Protein AF-A0A7C1AQ29-F1 (afdb_monomer)

Radius of gyration: 15.86 Å; Cα contacts (8 Å, |Δi|>4): 205; chains: 1; bounding box: 46×30×38 Å

Secondary structure (DSSP, 8-state):
-GGGT-EEEEEEEE-S-SSS--EEEEEEEES--S-SSPPTT-EEEEEESSTTHHHHTGGGEEEEEEEEEE------HHHHTTSSPPPS-HHHHHHTTT-EEEEE-HHHHHHHTT-GGGHHHHHHHHHHTTS---

Nearest PDB structures (foldseek):
  3g2e-assembly1_A  TM=8.053E-01  e=1.982E-05  Campylobacter jejuni
  3g2e-assembly1_D  TM=7.745E-01  e=8.044E-05  Campylobacter jejuni
  6k9y-assembly2_D  TM=3.867E-01  e=8.864E-02  Homo sapiens
  2x1h-assembly2_B  TM=3.852E-01  e=4.111E-01  Homo sapiens

Sequence (134 aa):
MIKAGVDVKKSELHGMAQRGGAVVAHMRYGDKVYAPVIEPGSADIQVAFEMMESLRYLSLLKKDCKVIVNTQKILPLSVSTGGEEYPSDIPGKLSERGLSVYTIDAIAVAGAVGEVRTVNMVMVGALSCFVPVE

pLDDT: mean 91.27, std 9.26, range [56.09, 98.5]

Mean predicted aligned error: 4.5 Å

Foldseek 3Di:
DVVVVKDKDKDKDDDPDPPDDDIDMAIDIGNDDPDRDQDFQGAQEAQEAELCSQVVRNRRHHQAHEYEYADHHDQDPCCVVPVDPDDPPSVVVCVVSNYRYHYDNLQVVCVVVVHSVCSVVSSVVVVVVPDPDD

Solvent-accessible surface area (backbone atoms only — not comparable to full-atom values): 7910 Å² total; per-residue (Å²): 86,70,92,72,74,35,32,73,36,70,38,74,50,72,48,93,50,94,70,93,47,71,73,47,75,32,75,39,69,37,91,72,62,92,65,30,72,76,50,73,43,61,33,63,65,47,82,22,82,28,50,65,54,61,60,75,52,50,67,31,41,26,65,75,14,34,37,38,30,22,66,47,80,79,76,50,69,54,37,71,75,67,76,43,79,77,81,75,64,56,66,57,62,44,38,78,66,51,29,48,71,44,78,41,59,31,58,62,56,16,45,73,74,74,39,57,85,40,28,65,55,47,52,50,55,61,49,50,80,76,46,98,62,134

Structure (mmCIF, N/CA/C/O backbone):
data_AF-A0A7C1AQ29-F1
#
_entry.id   AF-A0A7C1AQ29-F1
#
loop_
_atom_site.group_PDB
_atom_site.id
_atom_site.type_symbol
_atom_site.label_atom_id
_atom_site.label_alt_id
_atom_site.label_comp_id
_atom_site.label_asym_id
_atom_site.label_entity_id
_atom_site.label_seq_id
_atom_site.pdbx_PDB_ins_code
_atom_site.Cartn_x
_atom_site.Cartn_y
_atom_site.Cartn_z
_atom_site.occupancy
_atom_site.B_iso_or_equiv
_atom_site.auth_seq_id
_atom_site.auth_comp_id
_atom_site.auth_asym_id
_atom_site.auth_atom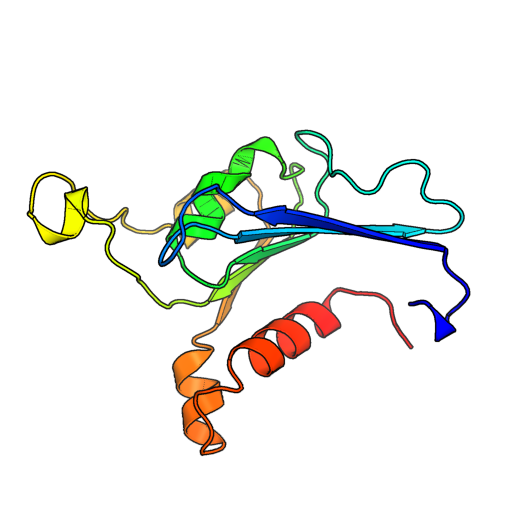_id
_atom_site.pdbx_PDB_model_num
ATOM 1 N N . MET A 1 1 ? -19.366 -0.515 4.677 1.00 78.38 1 MET A N 1
ATOM 2 C CA . MET A 1 1 ? -18.871 0.418 5.716 1.00 78.38 1 MET A CA 1
ATOM 3 C C . MET A 1 1 ? -19.925 1.421 6.143 1.00 78.38 1 MET A C 1
ATOM 5 O O . MET A 1 1 ? -20.607 1.127 7.103 1.00 78.38 1 MET A O 1
ATOM 9 N N . ILE A 1 2 ? -20.165 2.527 5.428 1.00 80.44 2 ILE A N 1
ATOM 10 C CA . ILE A 1 2 ? -21.189 3.514 5.848 1.00 80.44 2 ILE A CA 1
ATOM 11 C C . ILE A 1 2 ? -22.578 2.866 5.985 1.00 80.44 2 ILE A C 1
ATOM 13 O O . ILE A 1 2 ? -23.262 3.054 6.982 1.00 80.44 2 ILE A O 1
ATOM 17 N N . LYS A 1 3 ? -22.960 2.018 5.020 1.00 83.25 3 LYS A N 1
ATOM 18 C CA . LYS A 1 3 ? -24.197 1.219 5.099 1.00 83.25 3 LYS A CA 1
ATOM 19 C C . LYS A 1 3 ? -24.226 0.223 6.268 1.00 83.25 3 LYS A C 1
ATOM 21 O O . LYS A 1 3 ? -25.306 -0.141 6.703 1.00 83.25 3 LYS A O 1
ATOM 26 N N . ALA A 1 4 ? -23.061 -0.186 6.766 1.00 83.81 4 ALA A N 1
ATOM 27 C CA . ALA A 1 4 ? -22.915 -1.063 7.926 1.00 83.81 4 ALA A CA 1
ATOM 28 C C . ALA A 1 4 ? -22.925 -0.283 9.260 1.00 83.81 4 ALA A C 1
ATOM 30 O O . ALA A 1 4 ? -22.666 -0.864 10.305 1.00 83.81 4 ALA A O 1
ATOM 31 N N . GLY A 1 5 ? -23.196 1.030 9.239 1.00 86.62 5 GLY A N 1
ATOM 32 C CA . GLY A 1 5 ? -23.373 1.845 10.445 1.00 86.62 5 GLY A CA 1
ATOM 33 C C . GLY A 1 5 ? -22.087 2.306 11.137 1.00 86.62 5 GLY A C 1
ATOM 34 O O . GLY A 1 5 ? -22.177 2.927 12.190 1.00 86.62 5 GLY A O 1
ATOM 35 N N . VAL A 1 6 ? -20.907 2.045 10.563 1.00 90.69 6 VAL A N 1
ATOM 36 C CA . VAL A 1 6 ? -19.625 2.499 11.134 1.00 90.69 6 VAL A CA 1
ATOM 37 C C . VAL A 1 6 ? -19.296 3.939 10.733 1.00 90.69 6 VAL A C 1
ATOM 39 O O . VAL A 1 6 ? -19.596 4.368 9.614 1.00 90.69 6 VAL A O 1
ATOM 42 N N . ASP A 1 7 ? -18.624 4.670 11.625 1.00 93.44 7 ASP A N 1
ATOM 43 C CA . ASP A 1 7 ? -18.019 5.965 11.314 1.00 93.44 7 ASP A CA 1
ATOM 44 C C . ASP A 1 7 ? -16.826 5.747 10.378 1.00 93.44 7 ASP A C 1
ATOM 46 O O . ASP A 1 7 ? -16.010 4.846 10.585 1.00 93.44 7 ASP A O 1
ATOM 50 N N . VAL A 1 8 ? -16.732 6.556 9.324 1.00 94.12 8 VAL A N 1
ATOM 51 C CA . VAL A 1 8 ? -15.693 6.454 8.295 1.00 94.12 8 VAL A CA 1
ATOM 52 C C . VAL A 1 8 ? -15.157 7.844 8.011 1.00 94.12 8 VAL A C 1
ATOM 54 O O . VAL A 1 8 ? -15.899 8.739 7.606 1.00 94.12 8 VAL A O 1
ATOM 57 N N . LYS A 1 9 ? -13.841 8.015 8.139 1.00 95.19 9 LYS A N 1
ATOM 58 C CA . LYS A 1 9 ? -13.165 9.251 7.746 1.00 95.19 9 LYS A CA 1
ATOM 59 C C . LYS A 1 9 ? -12.054 8.959 6.756 1.00 95.19 9 LYS A C 1
ATOM 61 O O . LYS A 1 9 ? -11.314 7.984 6.892 1.00 95.19 9 LYS A O 1
ATOM 66 N N . LYS A 1 10 ? -11.931 9.849 5.774 1.00 93.25 10 LYS A N 1
ATOM 67 C CA . LYS A 1 10 ? -10.848 9.837 4.795 1.00 93.25 10 LYS A CA 1
ATOM 68 C C . LYS A 1 10 ? -10.032 11.121 4.873 1.00 93.25 10 LYS A C 1
ATOM 70 O O . LYS A 1 10 ?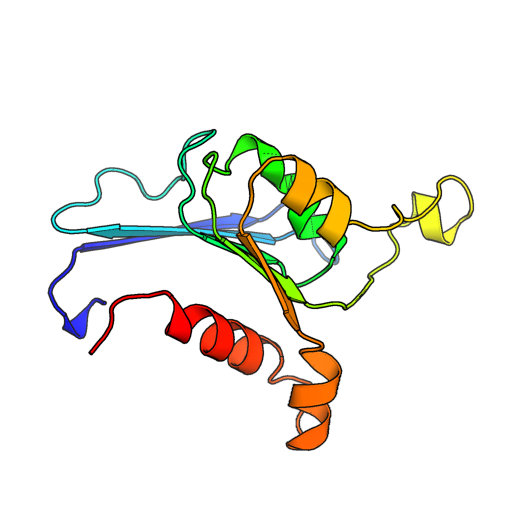 -10.577 12.190 5.145 1.00 93.25 10 LYS A O 1
ATOM 75 N N . SER A 1 11 ? -8.740 11.014 4.603 1.00 90.12 11 SER A N 1
ATOM 76 C CA . SER A 1 11 ? -7.847 12.143 4.356 1.00 90.12 11 SER A CA 1
ATOM 77 C C . SER A 1 11 ? -7.020 11.832 3.122 1.00 90.12 11 SER A C 1
ATOM 79 O O . SER A 1 11 ? -6.560 10.708 2.952 1.00 90.12 11 SER A O 1
ATOM 81 N N . GLU A 1 12 ? -6.864 12.818 2.251 1.00 82.38 12 GLU A N 1
ATOM 82 C CA . GLU A 1 12 ? -6.041 12.711 1.056 1.00 82.38 12 GLU A CA 1
ATOM 83 C C . GLU A 1 12 ? -4.903 13.716 1.174 1.00 82.38 12 GLU A C 1
ATOM 85 O O . GLU A 1 12 ? -5.127 14.918 1.342 1.00 82.38 12 GLU A O 1
ATOM 90 N N . LEU A 1 13 ? -3.681 13.202 1.138 1.00 73.31 13 LEU A N 1
ATOM 91 C CA . LEU A 1 13 ? -2.465 13.991 1.138 1.00 73.31 13 LEU A CA 1
ATOM 92 C C . LEU A 1 13 ? -1.952 14.022 -0.296 1.00 73.31 13 LEU A C 1
ATOM 94 O O . LEU A 1 13 ? 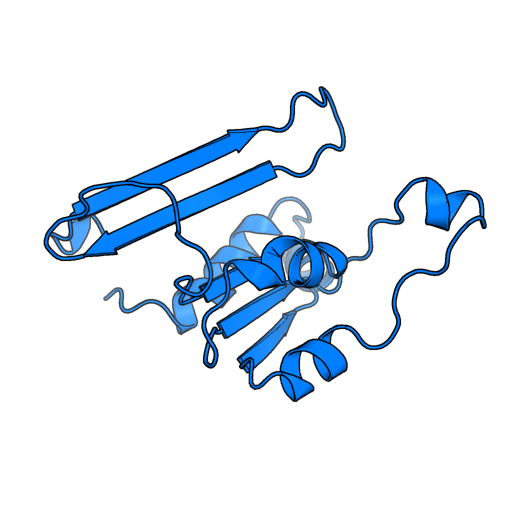-1.345 13.072 -0.793 1.00 73.31 13 LEU A O 1
ATOM 98 N N . HIS A 1 14 ? -2.225 15.136 -0.964 1.00 67.19 14 HIS A N 1
ATOM 99 C CA . HIS A 1 14 ? -1.647 15.435 -2.262 1.00 67.19 14 HIS A CA 1
ATOM 100 C C . HIS A 1 14 ? -0.244 16.007 -2.052 1.00 67.19 14 HIS A C 1
ATOM 102 O O . HIS A 1 14 ? -0.075 17.009 -1.353 1.00 67.19 14 HIS A O 1
ATOM 108 N N . GLY A 1 15 ? 0.771 15.402 -2.669 1.00 61.75 15 GLY A N 1
ATOM 109 C CA . GLY A 1 15 ? 2.040 16.099 -2.857 1.00 61.75 15 GLY A CA 1
ATOM 110 C C . GLY A 1 15 ? 1.827 17.347 -3.722 1.00 61.75 15 GLY A C 1
ATOM 111 O O . GLY 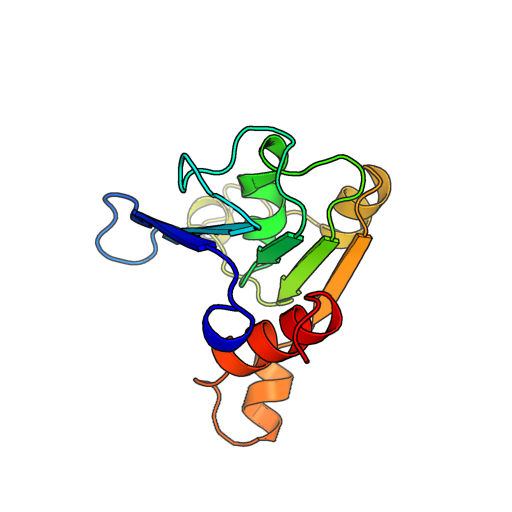A 1 15 ? 0.955 17.361 -4.584 1.00 61.75 15 GLY A O 1
ATOM 112 N N . MET A 1 16 ? 2.649 18.387 -3.552 1.00 62.72 16 MET A N 1
ATOM 113 C CA . MET A 1 16 ? 2.567 19.616 -4.369 1.00 62.72 16 MET A CA 1
ATOM 114 C C . MET A 1 16 ? 2.903 19.397 -5.862 1.00 62.72 16 MET A C 1
ATOM 116 O O . MET A 1 16 ? 2.940 20.345 -6.643 1.00 62.72 16 MET A O 1
ATOM 120 N N . ALA A 1 17 ? 3.190 18.161 -6.271 1.00 62.75 17 ALA A N 1
ATOM 121 C CA . ALA A 1 17 ? 3.536 17.818 -7.639 1.00 62.75 17 ALA A CA 1
ATOM 122 C C . ALA A 1 17 ? 2.282 17.789 -8.524 1.00 62.75 17 ALA A C 1
ATOM 124 O O . ALA A 1 17 ? 1.371 16.990 -8.327 1.00 62.75 17 ALA A O 1
ATOM 125 N N . GLN A 1 18 ? 2.271 18.647 -9.544 1.00 56.09 18 GLN A N 1
ATOM 126 C CA . GLN A 1 18 ? 1.141 18.835 -10.459 1.00 56.09 18 GLN A CA 1
ATOM 127 C C . GLN A 1 18 ? 0.872 17.625 -11.380 1.00 56.09 18 GLN A C 1
ATOM 129 O O . GLN A 1 18 ? -0.244 17.481 -11.874 1.00 56.09 18 GLN A O 1
ATOM 134 N N . ARG A 1 19 ? 1.875 16.761 -11.627 1.00 62.22 19 ARG A N 1
ATOM 135 C CA . ARG A 1 19 ? 1.763 15.449 -12.303 1.00 62.22 19 ARG A CA 1
ATOM 136 C C . ARG A 1 19 ? 2.859 14.506 -11.803 1.00 62.22 19 ARG A C 1
ATOM 138 O O . ARG A 1 19 ? 3.977 14.951 -11.568 1.00 62.22 19 ARG A O 1
ATOM 145 N N . GLY A 1 20 ? 2.549 13.215 -11.678 1.00 63.66 20 GLY A N 1
ATOM 146 C CA . GLY A 1 20 ? 3.527 12.172 -11.331 1.00 63.66 20 GLY A CA 1
ATOM 147 C C . GLY A 1 20 ? 3.988 12.159 -9.868 1.00 63.66 20 GLY A C 1
ATOM 148 O O . GLY A 1 20 ? 4.874 11.386 -9.516 1.00 63.66 20 GLY A O 1
ATOM 149 N N . GLY A 1 21 ? 3.402 12.999 -9.010 1.00 73.06 21 GLY A N 1
ATOM 150 C CA . GLY A 1 21 ? 3.590 12.905 -7.566 1.00 73.06 21 GLY A CA 1
ATOM 151 C C . GLY A 1 21 ? 2.864 11.701 -6.986 1.00 73.06 21 GLY A C 1
ATOM 152 O O . GLY A 1 21 ? 1.800 11.326 -7.475 1.00 73.06 21 GLY A O 1
ATOM 153 N N . ALA A 1 22 ? 3.411 11.132 -5.912 1.00 78.00 22 ALA A N 1
ATOM 154 C CA . ALA A 1 22 ? 2.665 10.151 -5.137 1.00 78.00 22 ALA A CA 1
ATOM 155 C C . ALA A 1 22 ? 1.463 10.818 -4.467 1.00 78.00 22 ALA A C 1
ATOM 157 O O . ALA A 1 22 ? 1.588 11.878 -3.844 1.00 78.00 22 ALA A O 1
ATOM 158 N N . VAL A 1 23 ? 0.314 10.166 -4.594 1.00 85.38 23 VAL A N 1
ATOM 159 C CA . VAL A 1 23 ? -0.912 10.510 -3.883 1.00 85.38 23 VAL A CA 1
ATOM 160 C C . VAL A 1 23 ? -1.110 9.464 -2.802 1.00 85.38 23 VAL A C 1
ATOM 162 O O . VAL A 1 23 ? -0.976 8.270 -3.057 1.00 85.38 23 VAL A O 1
ATOM 165 N N . VAL A 1 24 ? -1.421 9.913 -1.589 1.00 90.19 24 VAL A N 1
ATOM 166 C CA . VAL A 1 24 ? -1.697 9.019 -0.465 1.00 90.19 24 VAL A CA 1
ATOM 167 C C . VAL A 1 24 ? -3.074 9.327 0.075 1.00 90.19 24 VAL A C 1
ATOM 169 O O . VAL A 1 24 ? -3.361 10.459 0.463 1.00 90.19 24 VAL A O 1
ATOM 172 N N . ALA A 1 25 ? -3.910 8.300 0.149 1.00 92.50 25 ALA A N 1
ATOM 173 C CA . ALA A 1 25 ? -5.182 8.367 0.839 1.00 92.50 25 ALA A CA 1
ATOM 174 C C . ALA A 1 25 ? -5.111 7.542 2.126 1.00 92.50 25 ALA A C 1
ATOM 176 O O . ALA A 1 25 ? -4.735 6.372 2.117 1.00 92.50 25 ALA A O 1
ATOM 177 N N . HIS A 1 26 ? -5.498 8.154 3.239 1.00 95.38 26 HIS A N 1
ATOM 178 C CA . HIS A 1 26 ? -5.744 7.481 4.505 1.00 95.38 26 HIS A CA 1
ATOM 179 C C . HIS A 1 26 ? -7.246 7.277 4.672 1.00 95.38 26 HIS A C 1
ATOM 181 O O . HIS A 1 26 ? -8.036 8.204 4.478 1.00 95.38 26 HIS A O 1
ATOM 187 N N . MET A 1 27 ? -7.639 6.069 5.065 1.00 94.75 27 MET A N 1
ATOM 188 C CA . MET A 1 27 ? -9.015 5.742 5.416 1.00 94.75 27 MET A CA 1
ATOM 189 C C . MET A 1 27 ? -9.025 5.038 6.766 1.00 94.75 27 MET A C 1
ATOM 191 O O . MET A 1 27 ? -8.296 4.070 6.969 1.00 94.75 27 MET A O 1
ATOM 195 N N . ARG A 1 28 ? -9.863 5.522 7.681 1.00 95.19 28 ARG A N 1
ATOM 196 C CA . ARG A 1 28 ? -10.104 4.901 8.987 1.00 95.19 28 ARG A CA 1
ATOM 197 C C . ARG A 1 28 ? -11.598 4.687 9.162 1.00 95.19 28 ARG A C 1
ATOM 199 O O . ARG A 1 28 ? -12.396 5.528 8.743 1.00 95.19 28 ARG A O 1
ATOM 206 N N . TYR A 1 29 ? -11.960 3.567 9.774 1.00 93.75 29 TYR A N 1
ATOM 207 C CA . TYR A 1 29 ? -13.339 3.224 10.091 1.00 93.75 29 TYR A CA 1
ATOM 208 C C . TYR A 1 29 ? -13.433 2.526 11.453 1.00 93.75 29 TYR A C 1
ATOM 210 O O . TYR A 1 29 ? -12.457 1.934 11.908 1.00 93.75 29 TYR A O 1
ATOM 218 N N . GLY A 1 30 ? -14.595 2.611 12.097 1.00 92.81 30 GLY A N 1
ATOM 219 C CA . GLY A 1 30 ? -14.891 1.975 13.386 1.00 92.81 30 GLY A CA 1
ATOM 220 C C . GLY A 1 30 ? -16.122 2.600 14.044 1.00 92.81 30 GLY A C 1
ATOM 221 O O . GLY A 1 30 ? -16.793 3.419 13.422 1.00 92.81 30 GLY A O 1
ATOM 222 N N . ASP A 1 31 ? -16.405 2.266 15.304 1.00 92.25 31 ASP A N 1
ATOM 223 C CA . ASP A 1 31 ? -17.554 2.835 16.037 1.00 92.25 31 ASP A CA 1
ATOM 224 C C . ASP A 1 31 ? -17.495 4.366 16.107 1.00 92.25 31 ASP A C 1
ATOM 226 O O . ASP A 1 31 ? -18.507 5.060 16.004 1.00 92.25 31 ASP A O 1
ATOM 230 N N . LYS A 1 32 ? -16.282 4.902 16.277 1.00 94.75 32 LYS A N 1
ATOM 231 C CA . LYS A 1 32 ? -16.007 6.335 16.250 1.00 94.75 32 LYS A CA 1
ATOM 232 C C . LYS A 1 32 ? -14.582 6.602 15.794 1.00 94.75 32 LYS A C 1
ATOM 234 O O . LYS A 1 32 ? -13.627 6.083 16.370 1.00 94.75 32 LYS A O 1
ATOM 239 N N . VAL A 1 33 ? -14.423 7.466 14.799 1.00 95.62 33 VAL A N 1
ATOM 240 C CA . VAL A 1 33 ? -13.123 7.847 14.250 1.00 95.62 33 VAL A CA 1
ATOM 241 C C . VAL A 1 33 ? -12.839 9.284 14.657 1.00 95.62 33 VAL A C 1
ATOM 243 O O . VAL A 1 33 ? -13.519 10.208 14.229 1.00 95.62 33 VAL A O 1
ATOM 246 N N . TYR A 1 34 ? -11.823 9.528 15.480 1.00 93.19 34 TYR A N 1
ATOM 247 C CA . TYR A 1 34 ? -11.513 10.892 15.932 1.00 93.19 34 TYR A CA 1
ATOM 248 C C . TYR A 1 34 ? -10.719 11.685 14.889 1.00 93.19 34 TYR A C 1
ATOM 250 O O . TYR A 1 34 ? -11.074 12.827 14.594 1.00 93.19 34 TYR A O 1
ATOM 258 N N . ALA A 1 35 ? -9.728 11.055 14.254 1.00 93.62 35 ALA A N 1
ATOM 259 C CA . ALA A 1 35 ? -8.872 11.662 13.239 1.00 93.62 35 ALA A CA 1
ATOM 260 C C . ALA A 1 35 ? -8.758 10.762 11.996 1.00 93.62 35 ALA A C 1
ATOM 262 O O . ALA A 1 35 ? -8.733 9.540 12.140 1.00 93.62 35 ALA A O 1
ATOM 263 N N . PRO A 1 36 ? -8.678 11.334 10.779 1.00 92.69 36 PRO A N 1
ATOM 264 C CA . PRO A 1 36 ? -8.585 10.557 9.543 1.00 92.69 36 PRO A CA 1
ATOM 265 C C . PRO A 1 36 ? -7.160 10.088 9.213 1.00 92.69 36 PRO A C 1
ATOM 267 O O . PRO A 1 36 ? -6.988 9.191 8.394 1.00 92.69 36 PRO A O 1
ATOM 270 N N . VAL A 1 37 ? -6.137 10.706 9.810 1.00 94.19 37 VAL A N 1
ATOM 271 C CA . VAL A 1 37 ? -4.731 10.409 9.513 1.00 94.19 37 VAL A CA 1
ATOM 272 C C . VAL A 1 37 ? -4.317 9.123 10.233 1.00 94.19 37 VAL A C 1
ATOM 274 O O . VAL A 1 37 ? -4.644 8.922 11.404 1.00 94.19 37 VAL A O 1
ATOM 277 N N . ILE A 1 38 ? -3.635 8.235 9.511 1.00 95.62 38 ILE A N 1
ATOM 278 C CA . ILE A 1 38 ? -3.033 7.014 10.046 1.00 95.62 38 ILE A CA 1
ATOM 279 C C . ILE A 1 38 ? -1.722 7.378 10.745 1.00 95.62 38 ILE A C 1
ATOM 281 O O . ILE A 1 38 ? -0.903 8.115 10.197 1.00 95.62 38 ILE A O 1
ATOM 285 N N . GLU A 1 39 ? -1.539 6.866 11.957 1.00 95.19 39 GLU A N 1
ATOM 286 C CA . GLU A 1 39 ? -0.328 7.075 12.749 1.00 95.19 39 GLU A CA 1
ATOM 287 C C . GLU A 1 39 ? 0.760 6.060 12.360 1.00 95.19 39 GLU A C 1
ATOM 289 O O . GLU A 1 39 ? 0.439 4.968 11.871 1.00 95.19 39 GLU A O 1
ATOM 294 N N . PRO A 1 40 ? 2.048 6.373 12.582 1.00 96.75 40 PRO A N 1
ATOM 295 C CA . PRO A 1 40 ? 3.128 5.412 12.393 1.00 96.75 40 PRO A CA 1
ATOM 296 C C . PRO A 1 40 ? 2.855 4.078 13.105 1.00 96.75 40 PRO A C 1
ATOM 298 O O . PRO A 1 40 ? 2.439 4.057 14.261 1.00 96.75 40 PRO A O 1
ATOM 301 N N . GLY A 1 41 ? 3.083 2.965 12.410 1.00 97.12 41 GLY A N 1
ATOM 302 C CA . GLY A 1 41 ? 2.896 1.613 12.942 1.00 97.12 41 GLY A CA 1
ATOM 303 C C . GLY A 1 41 ? 1.447 1.176 13.193 1.00 97.12 41 GLY A C 1
ATOM 304 O O . GLY A 1 41 ? 1.248 0.168 13.868 1.00 97.12 41 GLY A O 1
ATOM 305 N N . SER A 1 42 ? 0.442 1.905 12.690 1.00 96.81 42 SER A N 1
ATOM 306 C CA . SER A 1 42 ? -0.979 1.641 12.982 1.00 96.81 42 SER A CA 1
ATOM 307 C C . SER A 1 42 ? -1.818 1.171 11.790 1.00 96.81 42 SER A C 1
ATOM 309 O O . SER A 1 42 ? -2.969 0.788 11.977 1.00 96.81 42 SER A O 1
ATOM 311 N N . ALA A 1 43 ? -1.284 1.185 10.565 1.00 97.25 43 ALA A N 1
ATOM 312 C CA . ALA A 1 43 ? -2.040 0.787 9.380 1.00 97.25 43 ALA A CA 1
ATOM 313 C C . ALA A 1 43 ? -2.306 -0.723 9.374 1.00 97.25 43 ALA A C 1
ATOM 315 O O . ALA A 1 43 ? -1.363 -1.515 9.355 1.00 97.25 43 ALA A O 1
ATOM 316 N N . ASP A 1 44 ? -3.576 -1.126 9.310 1.00 97.31 44 ASP A N 1
ATOM 317 C CA . ASP A 1 44 ? -3.955 -2.540 9.234 1.00 97.31 44 ASP A CA 1
ATOM 318 C C . ASP A 1 44 ? -3.771 -3.157 7.846 1.00 97.31 44 ASP A C 1
ATOM 320 O O . ASP A 1 44 ? -3.414 -4.333 7.722 1.00 97.31 44 ASP A O 1
ATOM 324 N N . ILE A 1 45 ? -4.035 -2.360 6.809 1.00 97.62 45 ILE A N 1
ATOM 325 C CA . ILE A 1 45 ? -3.968 -2.757 5.404 1.00 97.62 45 ILE A CA 1
ATOM 326 C C . ILE A 1 45 ? -3.350 -1.611 4.599 1.00 97.62 45 ILE A C 1
ATOM 328 O O . ILE A 1 45 ? -3.755 -0.457 4.746 1.00 97.62 45 ILE A O 1
ATOM 332 N N . GLN A 1 46 ? -2.415 -1.936 3.713 1.00 97.88 46 GLN A N 1
ATOM 333 C CA . GLN A 1 46 ? -1.896 -1.046 2.681 1.00 97.88 46 GLN A CA 1
ATOM 334 C C . GLN A 1 46 ? -2.335 -1.542 1.302 1.00 97.88 46 GLN A C 1
ATOM 336 O O . GLN A 1 46 ? -2.243 -2.733 1.006 1.00 97.88 46 GLN A O 1
ATOM 341 N N . VAL A 1 47 ? -2.761 -0.615 0.445 1.00 97.88 47 VAL A N 1
ATOM 342 C CA . VAL A 1 47 ? -3.008 -0.869 -0.978 1.00 97.88 47 VAL A CA 1
ATOM 343 C C . VAL A 1 47 ? -2.036 -0.015 -1.781 1.00 97.88 47 VAL A C 1
ATOM 345 O O . VAL A 1 47 ? -2.119 1.210 -1.747 1.00 97.88 47 VAL A O 1
ATOM 348 N N . ALA A 1 48 ? -1.096 -0.666 -2.458 1.00 96.88 48 ALA A N 1
ATOM 349 C CA . ALA A 1 48 ? -0.081 -0.044 -3.295 1.00 96.88 48 ALA A CA 1
ATOM 350 C C . ALA A 1 48 ? -0.415 -0.298 -4.769 1.00 96.88 48 ALA A C 1
ATOM 352 O O . ALA A 1 48 ? -0.568 -1.446 -5.196 1.00 96.88 48 ALA A O 1
ATOM 353 N N . PHE A 1 49 ? -0.537 0.775 -5.547 1.00 95.56 49 PHE A N 1
ATOM 354 C CA . PHE A 1 49 ? -0.855 0.721 -6.975 1.00 95.56 49 PHE A CA 1
ATOM 355 C C . PHE A 1 49 ? 0.382 0.503 -7.845 1.00 95.56 49 PHE A C 1
ATOM 357 O O . PHE A 1 49 ? 0.262 0.238 -9.042 1.00 95.56 49 PHE A O 1
ATOM 364 N N . GLU A 1 50 ? 1.555 0.554 -7.226 1.00 94.31 50 GLU A N 1
ATOM 365 C CA . GLU A 1 50 ? 2.855 0.351 -7.839 1.00 94.31 50 GLU A CA 1
ATOM 366 C C . GLU A 1 50 ? 3.813 -0.283 -6.812 1.00 94.31 50 GLU A C 1
ATOM 368 O O . GLU A 1 50 ? 3.687 -0.080 -5.601 1.00 94.31 50 GLU A O 1
ATOM 373 N N . MET A 1 51 ? 4.765 -1.092 -7.281 1.00 94.69 51 MET A N 1
ATOM 374 C CA . MET A 1 51 ? 5.618 -1.910 -6.414 1.00 94.69 51 MET A CA 1
ATOM 375 C C . MET A 1 51 ? 6.474 -1.111 -5.407 1.00 94.69 51 MET A C 1
ATOM 377 O O . MET A 1 51 ? 6.710 -1.569 -4.294 1.00 94.69 51 MET A O 1
ATOM 381 N N . MET A 1 52 ? 6.989 0.064 -5.756 1.00 93.06 52 MET A N 1
ATOM 382 C CA . MET A 1 52 ? 7.819 0.888 -4.872 1.00 93.06 52 MET A CA 1
ATOM 383 C C . MET A 1 52 ? 6.986 1.605 -3.801 1.00 93.06 52 MET A C 1
ATOM 385 O O . MET A 1 52 ? 7.496 1.896 -2.714 1.00 93.06 52 MET A O 1
ATOM 389 N N . GLU A 1 53 ? 5.701 1.862 -4.053 1.00 93.50 53 GLU A N 1
ATOM 390 C CA . GLU A 1 53 ? 4.797 2.477 -3.071 1.00 93.50 53 GLU A CA 1
ATOM 391 C C . GLU A 1 53 ? 4.666 1.633 -1.798 1.00 93.50 53 GLU A C 1
ATOM 393 O O . GLU A 1 53 ? 4.598 2.190 -0.698 1.00 93.50 53 GLU A O 1
ATOM 398 N N . SER A 1 54 ? 4.728 0.299 -1.910 1.00 94.88 54 SER A N 1
ATOM 399 C CA . SER A 1 54 ? 4.694 -0.582 -0.736 1.00 94.88 54 SER A CA 1
ATOM 400 C C . SER A 1 54 ? 5.916 -0.430 0.176 1.00 94.88 54 SER A C 1
ATOM 402 O O . SER A 1 54 ? 5.825 -0.690 1.371 1.00 94.88 54 SER A O 1
ATOM 404 N N . LEU A 1 55 ? 7.053 0.048 -0.346 1.00 94.31 55 LEU A N 1
ATOM 405 C CA . LEU A 1 55 ? 8.229 0.368 0.473 1.00 94.31 55 LEU A CA 1
ATOM 406 C C . LEU A 1 55 ? 8.179 1.788 1.050 1.00 94.31 55 LEU A C 1
ATOM 408 O O . LEU A 1 55 ? 8.651 2.030 2.160 1.00 94.31 55 LEU A O 1
ATOM 412 N N . ARG A 1 56 ? 7.608 2.738 0.303 1.00 91.69 56 ARG A N 1
ATOM 413 C CA . ARG A 1 56 ? 7.637 4.170 0.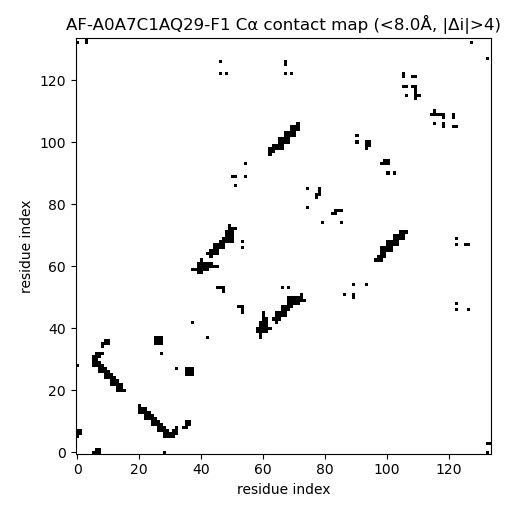639 1.00 91.69 56 ARG A CA 1
ATOM 414 C C . ARG A 1 56 ? 6.949 4.498 1.965 1.00 91.69 56 ARG A C 1
ATOM 416 O O . ARG A 1 56 ? 7.390 5.403 2.667 1.00 91.69 56 ARG A O 1
ATOM 423 N N . TYR A 1 57 ? 5.899 3.755 2.311 1.00 92.69 57 TYR A N 1
ATOM 424 C CA . TYR A 1 57 ? 5.066 4.006 3.495 1.00 92.69 57 TYR A CA 1
ATOM 425 C C . TYR A 1 57 ? 5.230 2.956 4.600 1.00 92.69 57 TYR A C 1
ATOM 427 O O . TYR A 1 57 ? 4.368 2.829 5.466 1.00 92.69 57 TYR A O 1
ATOM 435 N N . LEU A 1 58 ? 6.359 2.237 4.610 1.00 95.25 58 LEU A N 1
ATOM 436 C CA . LEU A 1 58 ? 6.671 1.200 5.602 1.00 95.25 58 LEU A CA 1
ATOM 437 C C . LEU A 1 58 ? 6.515 1.660 7.058 1.00 95.25 58 LEU A C 1
ATOM 439 O O . LEU A 1 58 ? 6.112 0.870 7.904 1.00 95.25 58 LEU A O 1
ATOM 443 N N . SER A 1 59 ? 6.815 2.926 7.361 1.00 95.75 59 SER A N 1
ATOM 444 C CA . SER A 1 59 ? 6.713 3.477 8.719 1.00 95.75 59 SER A CA 1
ATOM 445 C C . SER A 1 59 ? 5.282 3.535 9.258 1.00 95.75 59 SER A C 1
ATOM 447 O O . SER A 1 59 ? 5.096 3.622 10.469 1.00 95.75 59 SER A O 1
ATOM 449 N N . LEU A 1 60 ? 4.268 3.489 8.388 1.00 96.50 60 LEU A N 1
ATOM 450 C CA . LEU A 1 60 ? 2.860 3.482 8.785 1.00 96.50 60 LEU A CA 1
ATOM 451 C C . LEU A 1 60 ? 2.357 2.078 9.124 1.00 96.50 60 LEU A C 1
ATOM 453 O O . LEU A 1 60 ? 1.339 1.951 9.797 1.00 96.50 60 LEU A O 1
ATOM 457 N N . LEU A 1 61 ? 3.046 1.033 8.666 1.00 97.88 61 LEU A N 1
ATOM 458 C CA . LEU A 1 61 ? 2.546 -0.335 8.724 1.00 97.88 61 LEU A CA 1
ATOM 459 C C . LEU A 1 61 ? 2.763 -0.948 10.105 1.00 97.88 61 LEU A C 1
ATOM 461 O O . LEU A 1 61 ? 3.863 -0.899 10.657 1.00 97.88 61 LEU A O 1
ATOM 465 N N . LYS A 1 62 ? 1.719 -1.580 10.642 1.00 96.88 62 LYS A N 1
ATOM 466 C CA . LYS A 1 62 ? 1.850 -2.453 11.812 1.00 96.88 62 LYS A CA 1
ATOM 467 C C . LYS A 1 62 ? 2.608 -3.744 11.457 1.00 96.88 62 LYS A C 1
ATOM 469 O O . LYS A 1 62 ? 2.734 -4.098 10.285 1.00 96.88 62 LYS A O 1
ATOM 474 N N . LYS A 1 63 ? 3.064 -4.492 12.468 1.00 92.94 63 LYS A N 1
ATOM 475 C CA . LYS A 1 63 ? 3.870 -5.719 12.284 1.00 92.94 63 LYS A CA 1
ATOM 476 C C . LYS A 1 63 ? 3.167 -6.811 11.462 1.00 92.94 63 LYS A C 1
ATOM 478 O O . LYS A 1 63 ? 3.831 -7.526 10.730 1.00 92.94 63 LYS A O 1
ATOM 483 N N . ASP A 1 64 ? 1.849 -6.927 11.577 1.00 94.25 64 ASP A N 1
ATOM 484 C CA . ASP A 1 64 ? 0.987 -7.896 10.887 1.00 94.25 64 ASP A CA 1
ATOM 485 C C . ASP A 1 64 ? 0.139 -7.240 9.777 1.00 94.25 64 ASP A C 1
ATOM 487 O O . ASP A 1 64 ? -0.941 -7.724 9.427 1.00 94.25 64 ASP A O 1
ATOM 491 N N . CYS A 1 65 ? 0.593 -6.099 9.243 1.00 97.75 65 CYS A N 1
ATOM 492 C CA . CYS A 1 65 ? -0.121 -5.388 8.188 1.00 97.75 65 CYS A CA 1
ATOM 493 C C . CYS A 1 65 ? -0.264 -6.270 6.940 1.00 97.75 65 CYS A C 1
ATOM 495 O O . CYS A 1 65 ? 0.672 -6.969 6.534 1.00 97.75 65 CYS A O 1
ATOM 497 N N . LYS A 1 66 ? -1.440 -6.208 6.311 1.00 98.25 66 LYS 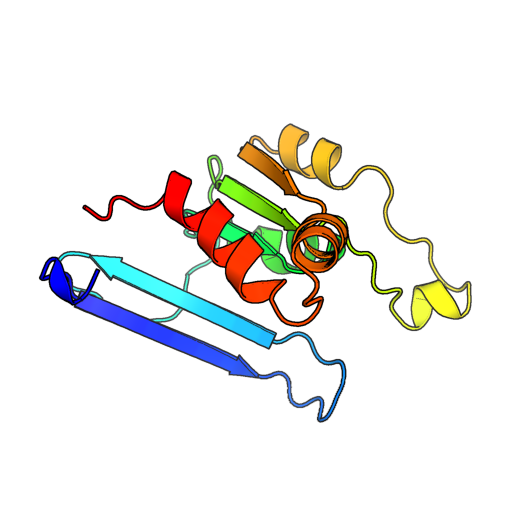A N 1
ATOM 498 C CA . LYS A 1 66 ? -1.669 -6.805 4.993 1.00 98.25 66 LYS A CA 1
ATOM 499 C C . LYS A 1 66 ? -1.287 -5.799 3.922 1.00 98.25 66 LYS A C 1
ATOM 501 O O . LYS A 1 66 ? -1.783 -4.678 3.927 1.00 98.25 66 LYS A O 1
ATOM 506 N N . VAL A 1 67 ? -0.443 -6.197 2.986 1.00 98.31 67 VAL A N 1
ATOM 507 C CA . VAL A 1 67 ? 0.053 -5.321 1.928 1.00 98.31 67 VAL A CA 1
ATOM 508 C C . VAL A 1 67 ? -0.385 -5.886 0.587 1.00 98.31 67 VAL A C 1
ATOM 510 O O . VAL A 1 67 ? 0.116 -6.918 0.151 1.00 98.31 67 VAL A O 1
ATOM 513 N N . ILE A 1 68 ? -1.337 -5.219 -0.056 1.00 98.50 68 ILE A N 1
ATOM 514 C CA . ILE A 1 68 ? -1.831 -5.564 -1.388 1.00 98.50 68 ILE A CA 1
ATOM 515 C C . ILE A 1 68 ? -1.065 -4.710 -2.391 1.00 98.50 68 ILE A C 1
ATOM 517 O O . ILE A 1 68 ? -1.126 -3.483 -2.320 1.00 98.50 68 ILE A O 1
ATOM 521 N N . VAL A 1 69 ? -0.337 -5.338 -3.309 1.00 97.94 69 VAL A N 1
ATOM 522 C CA . VAL A 1 69 ? 0.598 -4.652 -4.210 1.00 97.94 69 VAL A CA 1
ATOM 523 C C . VAL A 1 69 ? 0.292 -5.001 -5.656 1.00 97.94 69 VAL A C 1
ATOM 525 O O . VAL A 1 69 ? 0.348 -6.167 -6.050 1.00 97.94 69 VAL A O 1
ATOM 528 N N . ASN A 1 70 ? 0.027 -3.981 -6.466 1.00 97.75 70 ASN A N 1
ATOM 529 C CA . ASN A 1 70 ? 0.033 -4.130 -7.912 1.00 97.75 70 ASN A CA 1
ATOM 530 C C . ASN A 1 70 ? 1.476 -4.320 -8.408 1.00 97.75 70 ASN A C 1
ATOM 532 O O . ASN A 1 70 ? 2.366 -3.540 -8.068 1.00 97.75 70 ASN A O 1
ATOM 536 N N . THR A 1 71 ? 1.723 -5.321 -9.250 1.00 96.94 71 THR A N 1
ATOM 537 C CA . THR A 1 71 ? 3.067 -5.644 -9.760 1.00 96.94 71 THR A CA 1
ATOM 538 C C . THR A 1 71 ? 3.579 -4.676 -10.830 1.00 96.94 71 THR A C 1
ATOM 540 O O . THR A 1 71 ? 4.674 -4.867 -11.361 1.00 96.94 71 THR A O 1
ATOM 543 N N . GLN A 1 72 ? 2.821 -3.628 -11.154 1.00 95.25 72 GLN A N 1
ATOM 544 C CA . GLN A 1 72 ? 3.288 -2.542 -12.008 1.00 95.25 72 GLN A CA 1
ATOM 545 C C . GLN A 1 72 ? 4.556 -1.895 -11.433 1.00 95.25 72 GLN A C 1
ATOM 547 O O . GLN A 1 72 ? 4.663 -1.664 -10.227 1.00 95.25 72 GLN A O 1
ATOM 552 N N . LYS A 1 73 ? 5.497 -1.569 -12.326 1.00 93.88 73 LYS A N 1
ATOM 553 C CA . LYS A 1 73 ? 6.680 -0.762 -12.017 1.00 93.88 73 LYS A CA 1
ATOM 554 C C . LYS A 1 73 ? 6.616 0.560 -12.764 1.00 93.88 73 LYS A C 1
ATOM 556 O O . LYS A 1 73 ? 6.463 0.565 -13.987 1.00 93.88 73 LYS A O 1
ATOM 561 N N . ILE A 1 74 ? 6.782 1.663 -12.049 1.00 90.31 74 ILE A N 1
ATOM 562 C CA . ILE A 1 74 ? 6.963 2.993 -12.630 1.00 90.31 74 ILE A CA 1
ATOM 563 C C . ILE A 1 74 ? 8.350 3.464 -12.218 1.00 90.31 74 ILE A C 1
ATOM 565 O O . ILE A 1 74 ? 8.616 3.714 -11.045 1.00 90.31 74 ILE A O 1
ATOM 569 N N . LEU A 1 75 ? 9.255 3.553 -13.191 1.00 90.00 75 LEU A N 1
ATOM 570 C CA . LEU A 1 75 ? 10.637 3.921 -12.912 1.00 90.00 75 LEU A CA 1
ATOM 571 C C . LEU A 1 75 ? 10.697 5.404 -12.514 1.00 90.00 75 LEU A C 1
ATOM 573 O O . LEU A 1 75 ? 10.320 6.256 -13.325 1.00 90.00 75 LEU A O 1
ATOM 577 N N . PRO A 1 76 ? 11.165 5.744 -11.297 1.00 85.88 76 PRO A N 1
ATOM 578 C CA . PRO A 1 76 ? 11.439 7.131 -10.959 1.00 85.88 76 PRO A CA 1
ATOM 579 C C . PRO A 1 76 ? 12.582 7.660 -11.827 1.00 85.88 76 PRO A C 1
ATOM 581 O O . PRO A 1 76 ? 13.362 6.888 -12.389 1.00 85.88 76 PRO A O 1
ATOM 584 N N . LEU A 1 77 ? 12.708 8.988 -11.904 1.00 87.06 77 LEU A N 1
ATOM 585 C CA . LEU A 1 77 ? 13.718 9.625 -12.749 1.00 87.06 77 LEU A CA 1
ATOM 586 C C . LEU A 1 77 ? 15.129 9.095 -12.465 1.00 87.06 77 LEU A C 1
ATOM 588 O O . LEU A 1 77 ? 15.803 8.724 -13.421 1.00 87.06 77 LEU A O 1
ATOM 592 N N . SER A 1 78 ? 15.516 8.959 -11.188 1.00 88.31 78 SER A N 1
ATOM 593 C CA . SER A 1 78 ? 16.832 8.439 -10.778 1.00 88.31 78 SER A CA 1
ATOM 594 C C . SER A 1 78 ? 17.140 7.060 -11.358 1.00 88.31 78 SER A C 1
ATOM 596 O O . SER A 1 78 ? 18.263 6.811 -11.785 1.00 88.31 78 SER A O 1
ATOM 598 N N . VAL A 1 79 ? 16.137 6.187 -11.445 1.00 90.81 79 VAL A N 1
ATOM 599 C CA . VAL A 1 79 ? 16.285 4.852 -12.027 1.00 90.81 79 VAL A CA 1
ATOM 600 C C . VAL A 1 79 ? 16.265 4.907 -13.552 1.00 90.81 79 VAL A C 1
ATOM 602 O O . VAL A 1 79 ? 17.087 4.279 -14.211 1.00 90.81 79 VAL A O 1
ATOM 605 N N . SER A 1 80 ? 15.357 5.690 -14.140 1.00 89.69 80 SER A N 1
ATOM 606 C CA . SER A 1 80 ? 15.234 5.794 -15.601 1.00 89.69 80 SER A CA 1
ATOM 607 C C . SER A 1 80 ? 16.464 6.416 -16.278 1.00 89.69 80 SER A C 1
ATOM 609 O O . SER A 1 80 ? 16.755 6.088 -17.425 1.00 89.69 80 SER A O 1
ATOM 611 N N . THR A 1 81 ? 17.201 7.283 -15.575 1.00 91.69 81 THR A N 1
ATOM 612 C CA . THR A 1 81 ? 18.446 7.897 -16.059 1.00 91.69 81 THR A CA 1
ATOM 613 C C . THR A 1 81 ? 19.693 7.081 -15.708 1.00 91.69 81 THR A C 1
ATOM 615 O O . THR A 1 81 ? 20.800 7.512 -16.023 1.00 91.69 81 THR A O 1
ATOM 618 N N . GLY A 1 82 ? 19.532 5.918 -15.063 1.00 90.56 82 GLY A N 1
ATOM 619 C CA . GLY A 1 82 ? 20.627 5.021 -14.682 1.00 90.56 82 GLY A CA 1
ATOM 620 C C . GLY A 1 82 ? 21.432 5.464 -13.457 1.00 90.56 82 GLY A C 1
ATOM 621 O O . GLY A 1 82 ? 22.525 4.952 -13.239 1.00 90.56 82 GLY A O 1
ATOM 622 N N . GLY A 1 83 ? 20.929 6.419 -12.669 1.00 89.62 83 GLY A N 1
ATOM 623 C CA . GLY A 1 83 ? 21.575 6.867 -11.431 1.00 89.62 83 GLY A CA 1
ATOM 624 C C . GLY A 1 83 ? 21.360 5.925 -10.241 1.00 89.62 83 GLY A C 1
ATOM 625 O O . GLY A 1 83 ? 22.174 5.912 -9.324 1.00 89.62 83 GLY A O 1
ATOM 626 N N . GLU A 1 84 ? 20.285 5.135 -10.257 1.00 91.81 84 GLU A N 1
ATOM 627 C CA . GLU A 1 84 ? 19.941 4.148 -9.228 1.00 91.81 84 GLU A CA 1
ATOM 628 C C . GLU A 1 84 ? 19.309 2.898 -9.855 1.00 91.81 84 GLU A C 1
ATOM 630 O O . GLU A 1 84 ? 18.821 2.927 -10.985 1.00 91.81 84 GLU A O 1
ATOM 635 N N . GLU A 1 85 ? 19.260 1.796 -9.107 1.00 92.19 85 GLU A N 1
ATOM 636 C CA . GLU A 1 85 ? 18.556 0.582 -9.525 1.00 92.19 85 GLU A CA 1
ATOM 637 C C . GLU A 1 85 ? 17.169 0.487 -8.889 1.00 92.19 85 GLU A C 1
ATOM 639 O O . GLU A 1 85 ? 16.969 0.796 -7.711 1.00 92.19 85 GLU A O 1
ATOM 644 N N . TYR A 1 86 ? 16.194 -0.002 -9.660 1.00 92.56 86 TYR A N 1
ATOM 645 C CA . TYR A 1 86 ? 14.887 -0.336 -9.108 1.00 92.56 86 TYR A CA 1
ATOM 646 C C . TYR A 1 86 ? 15.041 -1.495 -8.106 1.00 92.56 86 TYR A C 1
ATOM 648 O O . TYR A 1 86 ? 15.564 -2.543 -8.494 1.00 92.56 86 TYR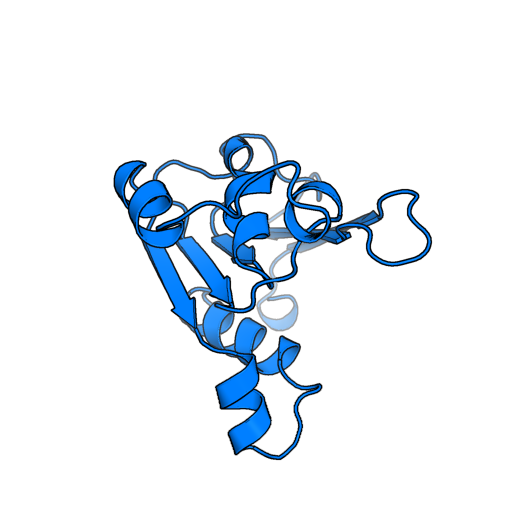 A O 1
ATOM 656 N N . PRO A 1 87 ? 14.549 -1.383 -6.856 1.00 91.56 87 PRO A N 1
ATOM 657 C CA . PRO A 1 87 ? 14.725 -2.434 -5.864 1.00 91.56 87 PRO A CA 1
ATOM 658 C C . PRO A 1 87 ? 14.215 -3.796 -6.347 1.00 91.56 87 PRO A C 1
ATOM 660 O O . PRO A 1 87 ? 13.061 -3.950 -6.755 1.00 91.56 87 PRO A O 1
ATOM 663 N N . SER A 1 88 ? 15.078 -4.805 -6.263 1.00 92.12 88 SER A N 1
ATOM 664 C CA . SER A 1 88 ? 14.712 -6.198 -6.503 1.00 92.12 88 SER A CA 1
ATOM 665 C C . SER A 1 88 ? 13.980 -6.796 -5.299 1.00 92.12 88 SER A C 1
ATOM 667 O O . SER A 1 88 ? 14.168 -6.352 -4.160 1.00 92.12 88 SER A O 1
ATOM 669 N N . ASP A 1 89 ? 13.140 -7.794 -5.585 1.00 94.69 89 ASP A N 1
ATOM 670 C CA . ASP A 1 89 ? 12.414 -8.619 -4.611 1.00 94.69 89 ASP A CA 1
ATOM 671 C C . ASP A 1 89 ? 11.725 -7.835 -3.478 1.00 94.69 89 ASP A C 1
ATOM 673 O O . ASP A 1 89 ? 11.915 -8.067 -2.284 1.00 94.69 89 ASP A O 1
ATOM 677 N N . ILE A 1 90 ? 10.919 -6.846 -3.866 1.00 96.00 90 ILE A N 1
ATOM 678 C CA . ILE A 1 90 ? 10.129 -6.057 -2.915 1.00 96.00 90 ILE A CA 1
ATOM 679 C C . ILE A 1 90 ? 9.187 -6.946 -2.078 1.00 96.00 90 ILE A C 1
ATOM 681 O O . ILE A 1 90 ? 9.177 -6.778 -0.857 1.00 96.00 90 ILE A O 1
ATOM 685 N N . PRO A 1 91 ? 8.435 -7.908 -2.658 1.00 95.94 91 PRO A N 1
ATOM 686 C CA . PRO A 1 91 ? 7.567 -8.783 -1.872 1.00 95.94 91 PRO A CA 1
ATOM 687 C C . PRO A 1 91 ? 8.321 -9.623 -0.833 1.00 95.94 91 PRO A C 1
ATOM 689 O O . PRO A 1 91 ? 7.846 -9.738 0.300 1.00 95.94 91 PRO A O 1
ATOM 692 N N . GLY A 1 92 ? 9.501 -10.157 -1.174 1.00 96.62 92 GLY A N 1
ATOM 693 C CA . GLY A 1 92 ? 10.348 -10.892 -0.233 1.00 96.62 92 GLY A CA 1
ATOM 694 C C . GLY A 1 92 ? 10.774 -10.022 0.948 1.00 96.62 92 GLY A C 1
ATOM 695 O O . GLY A 1 92 ? 10.486 -10.354 2.096 1.00 96.62 92 GLY A O 1
ATOM 696 N N . LYS A 1 93 ? 11.320 -8.830 0.676 1.00 95.62 93 LYS A N 1
ATOM 697 C CA . LYS A 1 93 ? 11.741 -7.860 1.711 1.00 95.62 93 LYS A CA 1
ATOM 698 C C . LYS A 1 93 ? 10.612 -7.411 2.639 1.00 95.62 93 LYS A C 1
ATOM 700 O O . LYS A 1 93 ? 10.851 -7.107 3.808 1.00 95.62 93 LYS A O 1
ATOM 705 N N . LEU A 1 94 ? 9.389 -7.304 2.122 1.00 96.44 94 LEU A N 1
ATOM 706 C CA . LEU A 1 94 ? 8.206 -7.002 2.929 1.00 96.44 94 LEU A CA 1
ATOM 707 C C . LEU A 1 94 ? 7.830 -8.195 3.819 1.00 96.44 94 LEU A C 1
ATOM 709 O O . LEU A 1 94 ? 7.561 -8.017 5.006 1.00 96.44 94 LEU A O 1
ATOM 713 N N . SER A 1 95 ? 7.875 -9.406 3.265 1.00 96.38 95 SER A N 1
ATOM 714 C CA . SER A 1 95 ? 7.557 -10.645 3.982 1.00 96.38 95 SER A CA 1
ATOM 715 C C . SER A 1 95 ? 8.561 -10.936 5.105 1.00 96.38 95 SER A C 1
ATOM 717 O O . SER A 1 95 ? 8.160 -11.297 6.209 1.00 96.38 95 SER A O 1
ATOM 719 N N . GLU A 1 96 ? 9.855 -10.683 4.883 1.00 95.81 96 GLU A N 1
ATOM 720 C CA . GLU A 1 96 ? 10.921 -10.789 5.899 1.00 95.81 96 GLU A CA 1
ATOM 721 C C . GLU A 1 96 ? 10.681 -9.891 7.123 1.00 95.81 96 GLU A C 1
ATOM 723 O O . GLU A 1 96 ? 11.136 -10.191 8.227 1.00 95.81 96 GLU A O 1
ATOM 728 N N . ARG A 1 97 ? 9.930 -8.797 6.954 1.00 94.44 97 ARG A N 1
ATOM 729 C CA . ARG A 1 97 ? 9.539 -7.887 8.042 1.00 94.44 97 ARG A CA 1
ATOM 730 C C . ARG A 1 97 ? 8.301 -8.362 8.812 1.00 94.44 97 ARG A C 1
ATOM 732 O O . ARG A 1 97 ? 7.885 -7.684 9.750 1.00 94.44 97 ARG A O 1
ATOM 739 N N . GLY A 1 98 ? 7.729 -9.510 8.445 1.00 95.31 98 GLY A N 1
ATOM 740 C CA . GLY A 1 98 ? 6.530 -10.088 9.059 1.00 95.31 98 GLY A CA 1
ATOM 741 C C . GLY A 1 98 ? 5.209 -9.626 8.438 1.00 95.31 98 GLY A C 1
ATOM 742 O O . GLY A 1 98 ? 4.150 -9.950 8.971 1.00 95.31 98 GLY A O 1
ATOM 743 N N . LEU A 1 99 ? 5.255 -8.893 7.321 1.00 97.69 99 LEU A N 1
ATOM 744 C CA . LEU A 1 99 ? 4.064 -8.386 6.640 1.00 97.69 99 LEU A CA 1
ATOM 745 C C . LEU A 1 99 ? 3.407 -9.488 5.799 1.00 97.69 99 LEU A C 1
ATOM 747 O O . LEU A 1 99 ? 4.086 -10.320 5.201 1.00 97.69 99 LEU A O 1
ATOM 751 N N . SER A 1 100 ? 2.076 -9.469 5.708 1.00 97.69 100 SER A N 1
ATOM 752 C CA . SER A 1 100 ? 1.327 -10.384 4.837 1.00 97.69 100 SER A CA 1
ATOM 753 C C . SER A 1 100 ? 1.177 -9.763 3.452 1.00 97.69 100 SER A C 1
ATOM 755 O O . SER A 1 100 ? 0.361 -8.861 3.270 1.00 97.69 100 SER A O 1
ATOM 757 N N . VAL A 1 101 ? 1.975 -10.212 2.486 1.00 98.06 101 VAL A N 1
ATOM 758 C CA . VAL A 1 101 ? 2.054 -9.589 1.157 1.00 98.06 101 VAL A CA 1
ATOM 759 C C . VAL A 1 101 ? 1.202 -10.347 0.142 1.00 98.06 101 VAL A C 1
ATOM 761 O O . VAL A 1 101 ? 1.340 -11.557 -0.020 1.00 98.06 101 VAL A O 1
ATOM 764 N N . TYR A 1 102 ? 0.358 -9.617 -0.582 1.00 98.19 102 TYR A N 1
ATOM 765 C CA . TYR A 1 102 ? -0.499 -10.124 -1.649 1.00 98.19 102 TYR A CA 1
ATOM 766 C C . TYR A 1 102 ? -0.199 -9.348 -2.926 1.00 98.19 102 TYR A C 1
ATOM 768 O O . TYR A 1 102 ? -0.462 -8.150 -3.007 1.00 98.19 102 TYR A O 1
ATOM 776 N N . THR A 1 103 ? 0.366 -10.015 -3.925 1.00 98.00 103 THR A N 1
ATOM 777 C CA . THR A 1 103 ? 0.675 -9.393 -5.213 1.00 98.00 103 THR A CA 1
ATOM 778 C C . THR A 1 103 ? -0.413 -9.688 -6.238 1.00 98.00 103 THR A C 1
ATOM 780 O O . THR A 1 103 ? -1.003 -10.768 -6.251 1.00 98.00 103 THR A O 1
ATOM 783 N N . ILE A 1 104 ? -0.682 -8.722 -7.112 1.00 97.50 104 ILE A N 1
ATOM 784 C CA . ILE A 1 104 ? -1.619 -8.870 -8.226 1.00 97.50 104 ILE A CA 1
ATOM 785 C C . ILE A 1 104 ? -1.097 -8.118 -9.447 1.00 97.50 104 ILE A C 1
ATOM 787 O O . ILE A 1 104 ? -0.654 -6.980 -9.331 1.00 97.50 104 ILE A O 1
ATOM 791 N N . ASP A 1 105 ? -1.173 -8.731 -10.626 1.00 97.50 105 ASP A N 1
ATOM 792 C CA . ASP A 1 105 ? -0.990 -8.000 -11.881 1.00 97.50 105 ASP A CA 1
ATOM 793 C C . ASP A 1 105 ? -2.318 -7.347 -12.271 1.00 97.50 105 ASP A C 1
ATOM 795 O O . ASP A 1 105 ? -3.111 -7.880 -13.053 1.00 97.50 105 ASP A O 1
ATOM 799 N N . ALA A 1 106 ? -2.606 -6.200 -11.654 1.00 97.19 106 ALA A N 1
ATOM 800 C CA . ALA A 1 106 ? -3.891 -5.538 -11.836 1.00 97.19 106 ALA A CA 1
ATOM 801 C C . ALA A 1 106 ? -4.066 -4.996 -13.261 1.00 97.19 106 ALA A C 1
ATOM 803 O O . ALA A 1 106 ? -5.200 -4.883 -13.728 1.00 97.19 106 ALA A O 1
ATOM 804 N N . ILE A 1 107 ? -2.965 -4.703 -13.966 1.00 96.56 107 ILE A N 1
ATOM 805 C CA . ILE A 1 107 ? -2.995 -4.292 -15.375 1.00 96.56 107 ILE A CA 1
ATOM 806 C C . ILE A 1 107 ? -3.425 -5.463 -16.250 1.00 96.56 107 ILE A C 1
ATOM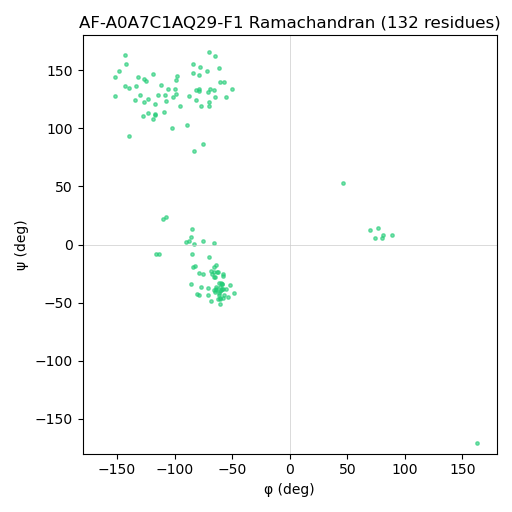 808 O O . ILE A 1 107 ? -4.322 -5.290 -17.074 1.00 96.56 107 ILE A O 1
ATOM 812 N N . ALA A 1 108 ? -2.831 -6.646 -16.070 1.00 97.06 108 ALA A N 1
ATOM 813 C CA . ALA A 1 108 ? -3.206 -7.826 -16.842 1.00 97.06 108 ALA A CA 1
ATOM 814 C C . ALA A 1 108 ? -4.671 -8.213 -16.599 1.00 97.06 108 ALA A C 1
ATOM 816 O O . ALA A 1 108 ? -5.406 -8.470 -17.554 1.00 97.06 108 ALA A O 1
ATOM 817 N N . VAL A 1 109 ? -5.125 -8.181 -15.341 1.00 96.94 109 VAL A N 1
ATOM 818 C CA . VAL A 1 109 ? -6.528 -8.461 -14.992 1.00 96.94 109 VAL A CA 1
ATOM 819 C C . VAL A 1 109 ? -7.472 -7.438 -15.632 1.00 96.94 109 VAL A C 1
ATOM 821 O O . VAL A 1 109 ? -8.457 -7.831 -16.253 1.00 96.94 109 VAL A O 1
ATOM 824 N N . ALA A 1 110 ? -7.168 -6.139 -15.539 1.00 96.56 110 ALA A N 1
ATOM 825 C CA . ALA A 1 110 ? -7.967 -5.084 -16.169 1.00 96.56 110 ALA A CA 1
ATOM 826 C C . ALA A 1 110 ? -7.961 -5.188 -17.710 1.00 96.56 110 ALA A C 1
ATOM 828 O O . ALA A 1 110 ? -8.982 -4.983 -18.366 1.00 96.56 110 ALA A O 1
ATOM 829 N N . GLY A 1 111 ? -6.829 -5.574 -18.301 1.00 96.25 111 GLY A N 1
ATOM 830 C CA . GLY A 1 111 ? -6.710 -5.835 -19.734 1.00 96.25 111 GLY A CA 1
ATOM 831 C C . GLY A 1 111 ? -7.570 -7.012 -20.199 1.00 96.25 111 GLY A C 1
ATOM 832 O O . GLY A 1 111 ? -8.203 -6.924 -21.248 1.00 96.25 111 GLY A O 1
ATOM 833 N N . ALA A 1 112 ? -7.666 -8.079 -19.401 1.00 96.06 112 ALA A N 1
ATOM 834 C CA . ALA A 1 112 ? -8.477 -9.255 -19.721 1.00 96.06 112 ALA A CA 1
ATOM 835 C C . ALA A 1 112 ? -9.989 -8.961 -19.768 1.00 96.06 112 ALA A C 1
ATOM 837 O O . ALA A 1 112 ? -10.714 -9.616 -20.513 1.00 96.06 112 ALA A O 1
ATOM 838 N N . VAL A 1 113 ? -10.463 -7.957 -19.021 1.00 92.62 113 VAL A N 1
ATOM 839 C CA . VAL A 1 113 ? -11.855 -7.465 -19.091 1.00 92.62 113 VAL A CA 1
ATOM 840 C C . VAL A 1 113 ? -12.067 -6.377 -20.154 1.00 92.62 113 VAL A C 1
ATOM 842 O O . VAL A 1 113 ? -13.177 -5.871 -20.299 1.00 92.62 113 VAL A O 1
ATOM 845 N N . GLY A 1 114 ? -11.032 -6.036 -20.929 1.00 93.12 114 GLY A N 1
ATOM 846 C CA . GLY A 1 114 ? -11.110 -5.091 -22.047 1.00 93.12 114 GLY A CA 1
ATOM 847 C C . GLY A 1 114 ? -11.053 -3.613 -21.654 1.00 93.12 114 GLY A C 1
ATOM 848 O O . GLY A 1 114 ? -11.242 -2.755 -22.514 1.00 93.12 114 GLY A O 1
ATOM 849 N N . GLU A 1 115 ? -10.774 -3.290 -20.388 1.00 94.56 115 GLU A N 1
ATOM 850 C CA . GLU A 1 115 ? -10.717 -1.912 -19.897 1.00 94.56 115 GLU A CA 1
ATOM 851 C C . GLU A 1 115 ? -9.543 -1.720 -18.930 1.00 94.56 115 GLU A C 1
ATOM 853 O O . GLU A 1 115 ? -9.647 -1.911 -17.725 1.00 94.56 115 GLU A O 1
ATOM 858 N N . VAL A 1 116 ? -8.393 -1.276 -19.439 1.00 90.69 116 VAL A N 1
ATOM 859 C CA . VAL A 1 116 ? -7.189 -1.075 -18.610 1.00 90.69 116 VAL A CA 1
ATOM 860 C C . VAL A 1 116 ? -7.393 0.009 -17.539 1.00 90.69 116 VAL A C 1
ATOM 862 O O . VAL A 1 116 ? -6.748 -0.026 -16.493 1.00 90.69 116 VAL A O 1
ATOM 865 N N . ARG A 1 117 ? -8.328 0.954 -17.720 1.00 91.69 117 ARG A N 1
ATOM 866 C CA . ARG A 1 117 ? -8.601 1.996 -16.711 1.00 91.69 117 ARG A CA 1
ATOM 867 C C . ARG A 1 117 ? -9.277 1.446 -15.453 1.00 91.69 117 ARG A C 1
ATOM 869 O O . ARG A 1 117 ? -9.336 2.153 -14.449 1.00 91.69 117 ARG A O 1
ATOM 876 N N . THR A 1 118 ? -9.744 0.193 -15.456 1.00 95.12 118 THR A N 1
ATOM 877 C CA . THR A 1 118 ? -10.353 -0.438 -14.274 1.00 95.12 118 THR A CA 1
ATOM 878 C C . THR A 1 118 ? -9.345 -1.062 -13.307 1.00 95.12 118 THR A C 1
ATOM 880 O O . THR A 1 118 ? -9.769 -1.760 -12.390 1.00 95.12 118 THR A O 1
ATOM 883 N N . VAL A 1 119 ? -8.038 -0.787 -13.424 1.00 95.88 119 VAL A N 1
ATOM 884 C CA . VAL A 1 119 ? -7.022 -1.201 -12.425 1.00 95.88 119 VAL A CA 1
ATOM 885 C C . VAL A 1 119 ? -7.463 -0.859 -10.994 1.00 95.88 119 VAL A C 1
ATOM 887 O O . VAL A 1 119 ? -7.381 -1.702 -10.104 1.00 95.88 119 VAL A O 1
ATOM 890 N N . ASN A 1 120 ? -8.041 0.326 -10.778 1.00 94.94 120 ASN A N 1
ATOM 891 C CA . ASN A 1 120 ? -8.574 0.729 -9.471 1.00 94.94 120 ASN A CA 1
ATOM 892 C C . ASN A 1 120 ? -9.663 -0.208 -8.950 1.00 94.94 120 ASN A C 1
ATOM 894 O O . ASN A 1 120 ? -9.678 -0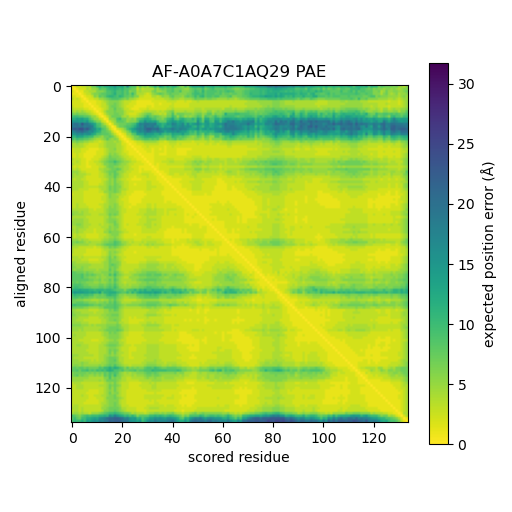.525 -7.763 1.00 94.94 120 ASN A O 1
ATOM 898 N N . MET A 1 121 ? -10.534 -0.701 -9.828 1.00 96.44 121 MET A N 1
ATOM 899 C CA . MET A 1 121 ? -11.577 -1.648 -9.444 1.00 96.44 121 MET A CA 1
ATOM 900 C C . MET A 1 121 ? -11.005 -3.020 -9.105 1.00 96.44 121 MET A C 1
ATOM 902 O O . MET A 1 121 ? -11.466 -3.638 -8.150 1.00 96.44 121 MET A O 1
ATOM 906 N N . VAL A 1 122 ? -9.975 -3.471 -9.824 1.00 97.38 122 VAL A N 1
ATOM 907 C CA . VAL A 1 122 ? -9.267 -4.719 -9.503 1.00 97.38 122 VAL A CA 1
ATOM 908 C C . VAL A 1 122 ? -8.641 -4.633 -8.109 1.00 97.38 122 VAL A C 1
ATOM 910 O O . VAL A 1 122 ? -8.837 -5.529 -7.290 1.00 97.38 122 VAL A O 1
ATOM 913 N N . MET A 1 123 ? -7.956 -3.527 -7.803 1.00 97.50 123 MET A N 1
ATOM 914 C CA . MET A 1 123 ? -7.327 -3.317 -6.494 1.00 97.50 123 MET A CA 1
ATOM 915 C C . MET A 1 123 ? -8.354 -3.210 -5.359 1.00 97.50 123 MET A C 1
ATOM 917 O O . MET A 1 123 ? -8.154 -3.793 -4.295 1.00 97.50 123 MET A O 1
ATOM 921 N N . VAL A 1 124 ? -9.479 -2.519 -5.581 1.00 95.69 124 VAL A N 1
ATOM 922 C CA . VAL A 1 124 ? -10.595 -2.472 -4.617 1.00 95.69 124 VAL A CA 1
ATOM 923 C C . VAL A 1 124 ? -11.221 -3.855 -4.425 1.00 95.69 124 VAL A C 1
ATOM 925 O O . VAL A 1 124 ? -11.543 -4.226 -3.297 1.00 95.69 124 VAL A O 1
ATOM 928 N N . GLY A 1 125 ? -11.351 -4.642 -5.495 1.00 95.88 125 GLY A N 1
ATOM 929 C CA . GLY A 1 125 ? -11.797 -6.032 -5.425 1.00 95.88 125 GLY A CA 1
ATOM 930 C C . GLY A 1 125 ? -10.863 -6.886 -4.568 1.00 95.88 125 GLY A C 1
ATOM 931 O O . GLY A 1 125 ? -11.328 -7.571 -3.662 1.00 95.88 125 GLY A O 1
ATOM 932 N N . ALA A 1 126 ? -9.547 -6.774 -4.763 1.00 96.88 126 ALA A N 1
ATOM 933 C CA . ALA A 1 126 ? -8.566 -7.457 -3.920 1.00 96.88 126 ALA A CA 1
ATOM 934 C C . ALA A 1 126 ? -8.651 -7.013 -2.448 1.00 96.88 126 ALA A C 1
ATOM 936 O O . ALA A 1 126 ? -8.610 -7.850 -1.548 1.00 96.88 126 ALA A O 1
ATOM 937 N N . LEU A 1 127 ? -8.828 -5.711 -2.193 1.00 96.56 127 LEU A N 1
ATOM 938 C CA . LEU A 1 127 ? -9.041 -5.176 -0.845 1.00 96.56 127 LEU A CA 1
ATOM 939 C C . LEU A 1 127 ? -10.296 -5.760 -0.184 1.00 96.56 127 LEU A C 1
ATOM 941 O O . LEU A 1 127 ? -10.260 -6.067 1.006 1.00 96.56 127 LEU A O 1
ATOM 945 N N . SER A 1 128 ? -11.385 -5.944 -0.936 1.00 94.31 128 SER A N 1
ATOM 946 C CA . SER A 1 128 ? -12.661 -6.429 -0.391 1.00 94.31 128 SER A CA 1
ATOM 947 C C . SER A 1 128 ? -12.558 -7.794 0.301 1.00 94.31 128 SER A C 1
ATOM 949 O O . SER A 1 128 ? -13.274 -8.027 1.266 1.00 94.31 128 SER A O 1
ATOM 951 N N . CYS A 1 129 ? -11.601 -8.642 -0.090 1.00 94.19 129 CYS A N 1
ATOM 952 C CA . CYS A 1 129 ? -11.353 -9.942 0.543 1.00 94.19 129 CYS A CA 1
ATOM 953 C C . CYS A 1 129 ? -10.887 -9.851 2.007 1.00 94.19 129 CYS A C 1
ATOM 955 O O . CYS A 1 129 ? -10.913 -10.849 2.725 1.00 94.19 129 CYS A O 1
ATOM 957 N N . PHE A 1 130 ? -10.414 -8.683 2.448 1.00 93.25 130 PHE A N 1
ATOM 958 C CA . PHE A 1 130 ? -9.829 -8.482 3.778 1.00 93.25 130 PHE A CA 1
ATOM 959 C C . PHE A 1 130 ? -10.625 -7.526 4.655 1.00 93.25 130 PHE A C 1
ATOM 961 O O . PHE A 1 130 ? -10.298 -7.348 5.829 1.00 93.25 130 PHE A O 1
ATOM 968 N N . VAL A 1 131 ? -11.630 -6.874 4.081 1.00 88.69 131 VAL A N 1
ATOM 969 C CA . VAL A 1 131 ? -12.444 -5.897 4.781 1.00 88.69 131 VAL A CA 1
ATOM 970 C C . VAL A 1 131 ? -13.761 -6.574 5.164 1.00 88.69 131 VAL A C 1
ATOM 972 O O . VAL A 1 131 ? -14.425 -7.121 4.287 1.00 88.69 131 VAL A O 1
ATOM 975 N N . PRO A 1 132 ? -14.168 -6.540 6.444 1.00 73.38 132 PRO A N 1
ATOM 976 C CA . PRO A 1 132 ? -15.416 -7.145 6.888 1.00 73.38 132 PRO A CA 1
ATOM 977 C C . PRO A 1 132 ? -16.583 -6.257 6.451 1.00 73.38 132 PRO A C 1
ATOM 979 O O . PRO A 1 132 ? -17.009 -5.351 7.168 1.00 73.38 132 PRO A O 1
ATOM 982 N N . VAL A 1 133 ? -17.057 -6.463 5.228 1.00 67.75 133 VAL A N 1
ATOM 983 C CA . VAL A 1 133 ? -18.272 -5.831 4.719 1.00 67.75 133 VAL A CA 1
ATOM 984 C C . VAL A 1 133 ? -19.166 -6.935 4.184 1.00 67.75 133 VAL A C 1
ATOM 986 O O . VAL A 1 133 ? -18.824 -7.559 3.183 1.00 67.75 133 VAL A O 1
ATOM 989 N N . GLU A 1 134 ? -20.274 -7.175 4.881 1.00 56.78 134 GLU A N 1
ATOM 990 C CA . GLU A 1 134 ? -21.433 -7.884 4.328 1.00 56.78 134 GLU A CA 1
ATOM 991 C C . GLU A 1 134 ? -22.197 -6.983 3.345 1.00 56.78 134 GLU A C 1
ATOM 993 O O . GLU A 1 134 ? -22.261 -5.745 3.580 1.00 56.78 134 GLU A O 1
#